Protein AF-A0A8C6ATQ6-F1 (afdb_monomer_lite)

Radius of gyration: 20.23 Å; chains: 1; bounding box: 56×22×51 Å

Organism: Monodon monoceros (NCBI:txid40151)

pLDDT: mean 91.62, std 9.99, range [46.78, 97.81]

Secondary structure (DSSP, 8-state):
-HHHHHHHHHHHHHHHHHHHHHHHHHHHHHHHHHHH-HHHHHHHHHH-HHHHHHHHHHHHHTT--SHHHHHHHHHHHTT-

InterPro domains:
  IPR037764 Protein CEBPZOS [PTHR38001] (3-80)

Foldseek 3Di:
DVVVVVVVVVVVVVVVVVVVVVVVVVVVVLLVCLVPPLVSLVVCCVVPVPVSVVSQVVVVVVVDDDPVVVSVVVVVVVVD

Sequence (80 aa):
LHRSKKKKKKKIFKGVLLAELVGMFGEYFFFKKMNTSQGFRQTMSKKFPFILEVHYKSIEHSGMYGIREQDPEKWLNGKN

Structure (mmCIF, N/CA/C/O backbone):
data_AF-A0A8C6ATQ6-F1
#
_entry.id   AF-A0A8C6ATQ6-F1
#
loop_
_atom_site.group_PDB
_atom_site.id
_atom_site.type_symbol
_atom_site.label_atom_id
_atom_site.label_alt_id
_atom_site.label_comp_id
_atom_site.label_asym_id
_atom_site.label_entity_id
_atom_site.label_seq_id
_atom_site.pdbx_PDB_ins_code
_atom_site.Cartn_x
_atom_site.Cartn_y
_atom_site.Cartn_z
_atom_site.occupancy
_atom_site.B_iso_or_equiv
_atom_site.auth_seq_id
_atom_site.auth_comp_id
_atom_site.auth_asym_id
_atom_site.auth_atom_id
_atom_site.pdbx_PDB_model_num
ATOM 1 N N . LEU A 1 1 ? -32.594 11.712 34.369 1.00 63.66 1 LEU A N 1
ATOM 2 C CA . LEU A 1 1 ? -31.720 10.612 33.869 1.00 63.66 1 LEU A CA 1
ATOM 3 C C . LEU A 1 1 ? -31.752 10.407 32.335 1.00 63.66 1 LEU A C 1
ATOM 5 O O . LEU A 1 1 ? -30.694 10.343 31.713 1.00 63.66 1 LEU A O 1
ATOM 9 N N . HIS A 1 2 ? -32.934 10.345 31.702 1.00 63.59 2 HIS A N 1
ATOM 10 C CA . HIS A 1 2 ? -33.118 10.008 30.272 1.00 63.59 2 HIS A CA 1
ATOM 11 C C . HIS A 1 2 ? -32.406 10.970 29.286 1.00 63.59 2 HIS A C 1
ATOM 13 O O . HIS A 1 2 ? -31.722 10.549 28.351 1.00 63.59 2 HIS A O 1
ATOM 19 N N . ARG A 1 3 ? -32.467 12.284 29.555 1.00 66.12 3 ARG A N 1
ATOM 20 C CA . ARG A 1 3 ? -31.843 13.340 28.731 1.00 66.12 3 ARG A CA 1
ATOM 21 C C . ARG A 1 3 ? -30.303 13.305 28.746 1.00 66.12 3 ARG A C 1
ATOM 23 O O . ARG A 1 3 ? -29.677 13.664 27.753 1.00 66.12 3 ARG A O 1
ATOM 30 N N . SER A 1 4 ? -29.688 12.822 29.832 1.00 70.62 4 SER A N 1
ATOM 31 C CA . SER A 1 4 ? -28.226 12.672 29.951 1.00 70.62 4 SER A CA 1
ATOM 32 C C . SER A 1 4 ? -27.707 11.475 29.141 1.00 70.62 4 SER A C 1
ATOM 34 O O . SER A 1 4 ? -26.746 11.610 28.380 1.00 70.62 4 SER A O 1
ATOM 36 N N . LYS A 1 5 ? -28.413 10.332 29.183 1.00 75.25 5 LYS A N 1
ATOM 37 C CA . LYS A 1 5 ? -28.089 9.148 28.362 1.00 75.25 5 LYS A CA 1
ATOM 38 C C . LYS A 1 5 ? -28.150 9.459 26.857 1.00 75.25 5 LYS A C 1
ATOM 40 O O . LYS A 1 5 ? -27.251 9.063 26.119 1.00 75.25 5 LYS A O 1
ATOM 45 N N . LYS A 1 6 ? -29.141 10.243 26.408 1.00 76.94 6 LYS A N 1
ATOM 46 C CA . LYS A 1 6 ? -29.270 10.684 25.002 1.00 76.94 6 LYS A CA 1
ATOM 47 C C . LYS A 1 6 ? -28.091 11.559 24.542 1.00 76.94 6 LYS A C 1
ATOM 49 O O . LYS A 1 6 ? -27.589 11.379 23.436 1.00 76.94 6 LYS A O 1
ATOM 54 N N . LYS A 1 7 ? -27.597 12.461 25.402 1.00 81.06 7 LYS A N 1
ATOM 55 C CA . LYS A 1 7 ? -26.412 13.294 25.112 1.00 81.06 7 LYS A CA 1
ATOM 56 C C . LYS A 1 7 ? -25.128 12.464 24.988 1.00 81.06 7 LYS A C 1
ATOM 58 O O . LYS A 1 7 ? -24.347 12.716 24.075 1.00 81.06 7 LYS A O 1
ATOM 63 N N . LYS A 1 8 ? -24.928 11.465 25.860 1.00 84.12 8 LYS A N 1
ATOM 64 C CA . LYS A 1 8 ? -23.771 10.552 25.791 1.00 84.12 8 LYS A CA 1
ATOM 65 C C . LYS A 1 8 ? -23.768 9.740 24.491 1.00 84.12 8 LYS A C 1
ATOM 67 O O . LYS A 1 8 ? -22.771 9.761 23.778 1.00 84.12 8 LYS A O 1
ATOM 72 N N . LYS A 1 9 ? -24.906 9.138 24.123 1.00 91.25 9 LYS A N 1
ATOM 73 C CA . LYS A 1 9 ? -25.055 8.403 22.851 1.00 91.25 9 LYS A CA 1
ATOM 74 C C . LYS A 1 9 ? -24.735 9.275 21.629 1.00 91.25 9 LYS A C 1
ATOM 76 O O . LYS A 1 9 ? -24.002 8.840 20.752 1.00 91.25 9 LYS A O 1
ATOM 81 N N . LYS A 1 10 ? -25.200 10.533 21.604 1.00 92.00 10 LYS A N 1
ATOM 82 C CA . LYS A 1 10 ? -24.908 11.477 20.508 1.00 92.00 10 LYS A CA 1
ATOM 83 C C . LYS A 1 10 ? -23.414 11.806 20.377 1.00 92.00 10 LYS A C 1
ATOM 85 O O . LYS A 1 10 ? -22.943 11.990 19.261 1.00 92.00 10 LYS A O 1
ATOM 90 N N . LYS A 1 11 ? -22.672 11.893 21.488 1.00 92.81 11 LYS A N 1
ATOM 91 C CA . LYS A 1 11 ? -21.213 12.110 21.457 1.00 92.81 11 LYS A CA 1
ATOM 92 C C . LYS A 1 11 ? -20.468 10.894 20.906 1.00 92.81 11 LYS A C 1
ATOM 94 O O . LYS A 1 11 ? -19.611 11.072 20.053 1.00 92.81 11 LYS A O 1
ATOM 99 N N . ILE A 1 12 ? -20.836 9.689 21.347 1.00 95.75 12 ILE A N 1
ATOM 100 C CA . ILE A 1 12 ? -20.230 8.441 20.858 1.00 95.75 12 ILE A CA 1
ATOM 101 C C . ILE A 1 12 ? -20.480 8.288 19.357 1.00 95.75 12 ILE A C 1
ATOM 103 O O . ILE A 1 12 ? -19.537 8.099 18.604 1.00 95.75 12 ILE A O 1
ATOM 107 N N . PHE A 1 13 ? -21.725 8.481 18.912 1.00 95.38 13 PHE A N 1
ATOM 108 C CA . PHE A 1 13 ? -22.080 8.408 17.494 1.00 95.38 13 PHE A CA 1
ATOM 109 C C . PHE A 1 13 ? -21.263 9.377 16.626 1.00 95.38 13 PHE A C 1
ATOM 111 O O . PHE A 1 13 ? -20.736 8.987 15.593 1.00 95.38 13 PHE A O 1
ATOM 118 N N . LYS A 1 14 ? -21.085 10.629 17.071 1.00 96.00 14 LYS A N 1
ATOM 119 C CA . LYS A 1 14 ? -20.219 11.590 16.371 1.00 96.00 14 LYS A CA 1
ATOM 120 C C . LYS A 1 14 ? -18.753 11.151 16.324 1.00 96.00 14 LYS A C 1
ATOM 122 O O . LYS A 1 14 ? -18.094 11.399 15.324 1.00 96.00 14 LYS A O 1
ATOM 127 N N . GLY A 1 15 ? -18.251 10.539 17.395 1.00 97.31 15 GLY A N 1
ATOM 128 C CA . GLY A 1 15 ? -16.894 9.996 17.432 1.00 97.31 15 GLY A CA 1
ATOM 129 C C . GLY A 1 15 ? -16.700 8.875 16.413 1.00 97.31 15 GLY A C 1
ATOM 130 O O . GLY A 1 15 ? -15.716 8.894 15.685 1.00 97.31 15 GLY A O 1
ATOM 131 N N . VAL A 1 16 ? -17.671 7.961 16.310 1.00 97.69 16 VAL A N 1
ATOM 132 C CA . VAL A 1 16 ? -17.661 6.881 15.310 1.00 97.69 16 VAL A CA 1
ATOM 133 C C . VAL A 1 16 ? -17.677 7.452 13.892 1.00 97.69 16 VAL A C 1
ATOM 135 O O . VAL A 1 16 ? -16.809 7.102 13.105 1.00 97.69 16 VAL A O 1
ATOM 138 N N . LEU A 1 17 ? -18.564 8.410 13.599 1.00 97.75 17 LEU A N 1
ATOM 139 C CA . LEU A 1 17 ? -18.606 9.063 12.284 1.00 97.75 17 LEU A CA 1
ATOM 140 C C . LEU A 1 17 ? -17.280 9.742 11.910 1.00 97.75 17 LEU A C 1
ATOM 142 O O . LEU A 1 17 ? -16.832 9.650 10.772 1.00 97.75 17 LEU A O 1
ATOM 146 N N . LEU A 1 18 ? -16.635 10.430 12.858 1.00 97.81 18 LEU A N 1
ATOM 147 C CA . LEU A 1 18 ? -15.329 11.046 12.608 1.00 97.81 18 LEU A CA 1
ATOM 148 C C . LEU A 1 18 ? -14.245 9.992 12.356 1.00 97.81 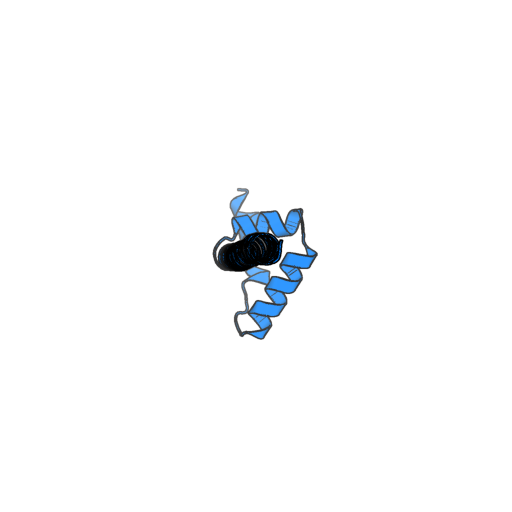18 LEU A C 1
ATOM 150 O O . LEU A 1 18 ? -13.412 10.189 11.477 1.00 97.81 18 LEU A O 1
ATOM 154 N N . ALA A 1 19 ? -14.265 8.880 13.093 1.00 97.81 19 ALA A N 1
ATOM 155 C CA . ALA A 1 19 ? -13.323 7.785 12.889 1.00 97.81 19 ALA A CA 1
ATOM 156 C C . ALA A 1 19 ? -13.497 7.125 11.510 1.00 97.81 19 ALA A C 1
ATOM 158 O O . ALA A 1 19 ? -12.501 6.882 10.833 1.00 97.81 19 ALA A O 1
ATOM 159 N N . GLU A 1 20 ? -14.737 6.904 11.062 1.00 97.31 20 GLU A N 1
ATOM 160 C CA . GLU A 1 20 ? -15.036 6.379 9.721 1.00 97.31 20 GLU A CA 1
ATOM 161 C C . GLU A 1 20 ? -14.529 7.311 8.617 1.00 97.31 20 GLU A C 1
ATOM 163 O O . GLU A 1 20 ? -13.867 6.858 7.683 1.00 97.31 20 GLU A O 1
ATOM 168 N N . LEU A 1 21 ? -14.766 8.622 8.749 1.00 97.19 21 LEU A N 1
ATOM 169 C CA . LEU A 1 21 ? -14.253 9.609 7.797 1.00 97.19 21 LEU A CA 1
ATOM 170 C C . LEU A 1 21 ? -12.723 9.580 7.739 1.00 97.19 21 LEU A C 1
ATOM 172 O O . LEU A 1 21 ? -12.153 9.526 6.653 1.00 97.19 21 LEU A O 1
ATOM 176 N N . VAL A 1 22 ? -12.048 9.571 8.892 1.00 97.62 22 VAL A N 1
ATOM 177 C CA . VAL A 1 22 ? -10.580 9.493 8.955 1.00 97.62 22 VAL A CA 1
ATOM 178 C C . VAL A 1 22 ? -10.064 8.207 8.305 1.00 97.62 22 VAL A C 1
ATOM 180 O O . VAL A 1 22 ? -9.092 8.269 7.553 1.00 97.62 22 VAL A O 1
ATOM 183 N N . GLY A 1 23 ? -10.724 7.070 8.538 1.00 97.12 23 GLY A N 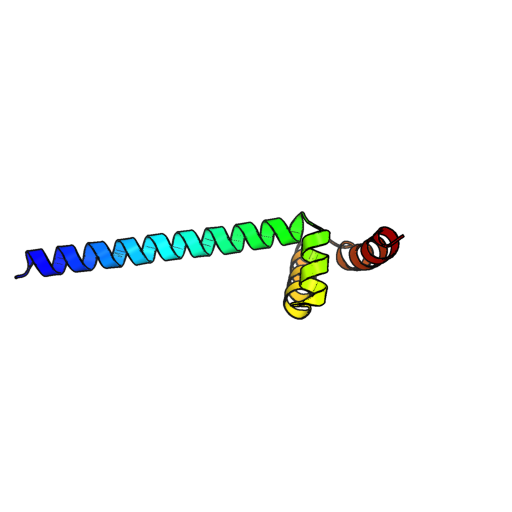1
ATOM 184 C CA . GLY A 1 23 ? -10.394 5.800 7.890 1.00 97.12 23 GLY A CA 1
ATOM 185 C C . GLY A 1 23 ? -10.485 5.887 6.365 1.00 97.12 23 GLY A C 1
ATOM 186 O O . GLY A 1 23 ? -9.510 5.589 5.677 1.00 97.12 23 GLY A O 1
ATOM 187 N N . MET A 1 24 ? -11.606 6.395 5.845 1.00 96.38 24 MET A N 1
ATOM 188 C CA . MET A 1 24 ? -11.834 6.568 4.405 1.00 96.38 24 MET A CA 1
ATOM 189 C C . MET A 1 24 ? -10.807 7.511 3.761 1.00 96.38 24 MET A C 1
ATOM 191 O O . MET A 1 24 ? -10.261 7.210 2.699 1.00 96.38 24 MET A O 1
ATOM 195 N N . PHE A 1 25 ? -10.496 8.637 4.411 1.00 96.19 25 PHE A N 1
ATOM 196 C CA . PHE A 1 25 ? -9.465 9.558 3.927 1.00 96.19 25 PHE A CA 1
ATOM 197 C C . PHE A 1 25 ? -8.071 8.925 3.944 1.00 96.19 25 PHE A C 1
ATOM 199 O O . PHE A 1 25 ? -7.297 9.147 3.011 1.00 96.19 25 PHE A O 1
ATOM 206 N N . GLY A 1 26 ? -7.751 8.137 4.973 1.00 96.31 26 GLY A N 1
ATOM 207 C CA . GLY A 1 26 ? -6.482 7.422 5.082 1.00 96.31 26 GLY A CA 1
ATOM 208 C C . GLY A 1 26 ? -6.293 6.415 3.951 1.00 96.31 26 GLY A C 1
ATOM 209 O O . GLY A 1 26 ? -5.259 6.430 3.283 1.00 96.31 26 GLY A O 1
ATOM 210 N N . GLU A 1 27 ? -7.309 5.596 3.688 1.00 95.31 27 GLU A N 1
ATOM 211 C CA . GLU A 1 27 ? -7.293 4.615 2.604 1.00 95.31 27 GLU A CA 1
ATOM 212 C C . GLU A 1 27 ? -7.216 5.291 1.227 1.00 95.31 27 GLU A C 1
ATOM 214 O O . GLU A 1 27 ? -6.348 4.951 0.421 1.00 95.31 27 GLU A O 1
ATOM 219 N N . TYR A 1 28 ? -8.031 6.322 0.976 1.00 95.31 28 TYR A N 1
ATOM 220 C CA . TYR A 1 28 ? -7.976 7.078 -0.278 1.00 95.31 28 TYR A CA 1
ATOM 221 C C . TYR A 1 28 ? -6.604 7.724 -0.504 1.00 95.31 28 TYR A C 1
ATOM 223 O O . TYR A 1 28 ? -6.034 7.620 -1.592 1.00 95.31 28 TYR A O 1
ATOM 231 N N . PHE A 1 29 ? -6.042 8.376 0.519 1.00 94.75 29 PHE A N 1
ATOM 232 C CA . PHE A 1 29 ? -4.717 8.983 0.427 1.00 94.75 29 PHE A CA 1
ATOM 233 C C . PHE A 1 29 ? -3.640 7.932 0.151 1.00 94.75 29 PHE A C 1
ATOM 235 O O . PHE A 1 29 ? -2.768 8.149 -0.694 1.00 94.75 29 PHE A O 1
ATOM 242 N N . PHE A 1 30 ? -3.718 6.788 0.829 1.00 94.94 30 PHE A N 1
ATOM 243 C CA . PHE A 1 30 ? -2.802 5.675 0.640 1.00 94.94 30 PHE A CA 1
ATOM 244 C C . PHE A 1 30 ? -2.853 5.132 -0.794 1.00 94.94 30 PHE A C 1
ATOM 246 O O . PHE A 1 30 ? -1.818 5.087 -1.462 1.00 94.94 30 PHE A O 1
ATOM 253 N N . PHE A 1 31 ? -4.042 4.806 -1.311 1.00 92.50 31 PHE A N 1
ATOM 254 C CA . PHE A 1 31 ? -4.209 4.329 -2.687 1.00 92.50 31 PHE A CA 1
ATOM 255 C C . PHE A 1 31 ? -3.772 5.366 -3.715 1.00 92.50 31 PHE A C 1
ATOM 257 O O . PHE A 1 31 ? -3.049 5.038 -4.658 1.00 92.50 31 PHE A O 1
ATOM 264 N N . LYS A 1 32 ? -4.139 6.636 -3.514 1.00 94.94 32 LYS A N 1
ATOM 265 C CA . LYS A 1 32 ? -3.698 7.729 -4.383 1.00 94.94 32 LYS A CA 1
ATOM 266 C C . LYS A 1 32 ? -2.174 7.798 -4.438 1.00 94.94 32 LYS A C 1
ATOM 268 O O . LYS A 1 32 ? -1.616 7.969 -5.517 1.00 94.94 32 LYS A O 1
ATOM 273 N N . LYS A 1 33 ? -1.497 7.638 -3.297 1.00 96.00 33 LYS A N 1
ATOM 274 C CA . LYS A 1 33 ? -0.035 7.683 -3.218 1.00 96.00 33 LYS A CA 1
ATOM 275 C C . LYS A 1 33 ? 0.630 6.454 -3.838 1.00 96.00 33 LYS A C 1
ATOM 277 O O . LYS A 1 33 ? 1.646 6.619 -4.506 1.00 96.00 33 LYS A O 1
ATOM 282 N N . MET A 1 34 ? 0.045 5.264 -3.688 1.00 95.38 34 MET A N 1
ATOM 283 C CA . MET A 1 34 ? 0.469 4.056 -4.412 1.00 95.38 34 MET A CA 1
ATOM 284 C C . MET A 1 34 ? 0.386 4.249 -5.925 1.00 95.38 34 MET A C 1
ATOM 286 O O . MET A 1 34 ? 1.332 3.911 -6.629 1.00 95.38 34 MET A O 1
ATOM 290 N N . ASN A 1 35 ? -0.692 4.856 -6.425 1.00 94.25 35 ASN A N 1
ATOM 291 C CA . ASN A 1 35 ? -0.887 5.030 -7.862 1.00 94.25 35 ASN A CA 1
ATOM 292 C C . ASN A 1 35 ? 0.068 6.079 -8.465 1.00 94.25 35 ASN A C 1
ATOM 294 O O . ASN A 1 35 ? 0.619 5.886 -9.546 1.00 94.25 35 ASN A O 1
ATOM 298 N N . THR A 1 36 ? 0.321 7.183 -7.755 1.00 94.25 36 THR A N 1
ATOM 299 C CA . THR A 1 36 ? 1.078 8.317 -8.316 1.00 94.25 36 THR A CA 1
ATOM 300 C C . THR A 1 36 ? 2.569 8.315 -7.995 1.00 94.25 36 THR A C 1
ATOM 302 O O . THR A 1 36 ? 3.347 8.887 -8.755 1.00 94.25 36 THR A O 1
ATOM 305 N N . SER A 1 37 ? 3.002 7.711 -6.884 1.00 95.19 37 SER A N 1
ATOM 306 C CA . SER A 1 37 ? 4.376 7.850 -6.398 1.00 95.19 37 SER A CA 1
ATOM 307 C C . SER A 1 37 ? 5.168 6.556 -6.518 1.00 95.19 37 SER A C 1
ATOM 309 O O . SER A 1 37 ? 5.032 5.629 -5.719 1.00 95.19 37 SER A O 1
ATOM 311 N N . GLN A 1 38 ? 6.104 6.549 -7.461 1.00 94.38 38 GLN A N 1
ATOM 312 C CA . GLN A 1 38 ? 7.049 5.452 -7.622 1.00 94.38 38 GLN A CA 1
ATOM 313 C C . GLN A 1 38 ? 7.939 5.235 -6.386 1.00 94.38 38 GLN A C 1
ATOM 315 O O . GLN A 1 38 ? 8.173 4.097 -5.988 1.00 94.38 38 GLN A O 1
ATOM 320 N N . GLY A 1 39 ? 8.418 6.304 -5.741 1.00 95.12 39 GLY A N 1
ATOM 321 C CA . GLY A 1 39 ? 9.225 6.184 -4.518 1.00 95.12 39 GLY A CA 1
ATOM 322 C C . GLY A 1 39 ? 8.435 5.596 -3.342 1.00 95.12 39 GLY A C 1
ATOM 323 O O . GLY A 1 39 ? 8.975 4.852 -2.517 1.00 95.12 39 GLY A O 1
ATOM 324 N N . PHE A 1 40 ? 7.127 5.864 -3.286 1.00 96.06 40 PHE A N 1
ATOM 325 C CA . PHE A 1 40 ? 6.254 5.226 -2.307 1.00 96.06 40 PHE A CA 1
ATOM 326 C C . PHE A 1 40 ? 6.109 3.728 -2.586 1.00 96.06 40 PHE A C 1
ATOM 328 O O . PHE A 1 40 ? 6.313 2.928 -1.672 1.00 96.06 40 PHE A O 1
ATOM 335 N N . ARG A 1 41 ? 5.877 3.337 -3.846 1.00 96.94 41 ARG A N 1
ATOM 336 C CA . ARG A 1 41 ? 5.882 1.922 -4.251 1.00 96.94 41 ARG A CA 1
ATOM 337 C C . ARG A 1 41 ? 7.225 1.245 -3.966 1.00 96.94 41 ARG A C 1
ATOM 339 O O . ARG A 1 41 ? 7.229 0.128 -3.465 1.00 96.94 41 ARG A O 1
ATOM 346 N N . GLN A 1 42 ? 8.354 1.938 -4.129 1.00 96.56 42 GLN A N 1
ATOM 347 C CA . GLN A 1 42 ? 9.678 1.423 -3.749 1.00 96.56 42 GLN A CA 1
ATOM 348 C C . GLN A 1 42 ? 9.817 1.193 -2.239 1.00 96.56 42 GLN A C 1
ATOM 350 O O . GLN A 1 42 ? 10.481 0.266 -1.782 1.00 96.56 42 GLN A O 1
ATOM 355 N N . THR A 1 43 ? 9.220 2.061 -1.428 1.00 96.56 43 THR A N 1
ATOM 356 C CA . THR A 1 43 ? 9.218 1.878 0.027 1.00 96.56 43 THR A CA 1
ATOM 357 C C . THR A 1 43 ? 8.338 0.690 0.410 1.00 96.56 43 THR A C 1
ATOM 359 O O . THR A 1 43 ? 8.715 -0.113 1.264 1.00 96.56 43 THR A O 1
ATOM 362 N N . MET A 1 44 ? 7.190 0.548 -0.253 1.00 96.38 44 MET A N 1
ATOM 363 C CA . MET A 1 44 ? 6.265 -0.565 -0.060 1.00 96.38 44 MET A CA 1
ATOM 364 C C . MET A 1 44 ? 6.856 -1.894 -0.523 1.00 96.38 44 MET A C 1
ATOM 366 O O . MET A 1 44 ? 6.671 -2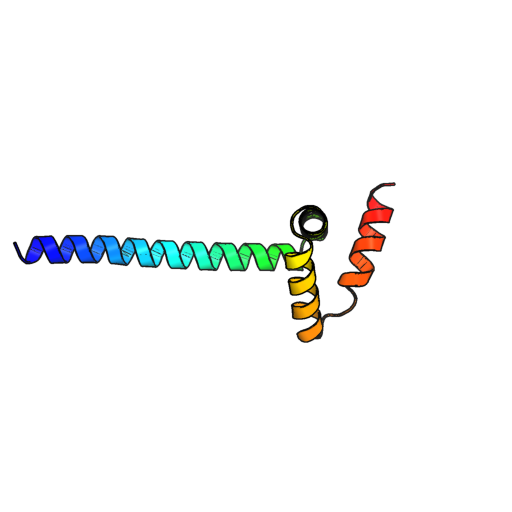.884 0.171 1.00 96.38 44 MET A O 1
ATOM 370 N N . SER A 1 45 ? 7.643 -1.927 -1.602 1.00 96.06 45 SER A N 1
ATOM 371 C CA . SER A 1 45 ? 8.320 -3.156 -2.035 1.00 96.06 45 SER A CA 1
ATOM 372 C C . SER A 1 45 ? 9.293 -3.675 -0.976 1.00 96.06 45 SER A C 1
ATOM 374 O O . SER A 1 45 ? 9.422 -4.882 -0.800 1.00 96.06 45 SER A O 1
ATOM 376 N N . LYS A 1 46 ? 9.920 -2.770 -0.213 1.00 95.94 46 LYS A N 1
ATOM 377 C CA . LYS A 1 46 ? 10.838 -3.118 0.881 1.00 95.94 46 LYS A CA 1
ATOM 378 C C . LYS A 1 46 ? 10.121 -3.484 2.181 1.00 95.94 46 LYS A C 1
ATOM 380 O O . LYS A 1 46 ? 10.561 -4.392 2.875 1.00 95.94 46 LYS A O 1
ATOM 385 N N . LYS A 1 47 ? 9.065 -2.750 2.552 1.00 97.00 47 LYS A N 1
ATOM 386 C CA . LYS A 1 47 ? 8.392 -2.909 3.857 1.00 97.00 47 LYS A CA 1
ATOM 387 C C . LYS A 1 47 ? 7.207 -3.871 3.828 1.00 97.00 47 LYS A C 1
ATOM 389 O O . LYS A 1 47 ? 6.997 -4.604 4.785 1.00 97.00 47 LYS A O 1
ATOM 394 N N . PHE A 1 48 ? 6.425 -3.841 2.755 1.00 96.62 48 PHE A N 1
ATOM 395 C CA . PHE A 1 48 ? 5.149 -4.545 2.625 1.00 96.62 48 PHE A CA 1
ATOM 396 C C . PHE A 1 48 ? 4.958 -5.091 1.196 1.00 96.62 48 PHE A C 1
ATOM 398 O O . PHE A 1 48 ? 4.019 -4.689 0.499 1.00 96.62 48 PHE A O 1
ATOM 405 N N . PRO A 1 49 ? 5.830 -6.010 0.737 1.00 95.81 49 PRO A N 1
ATOM 406 C CA . PRO A 1 49 ? 5.831 -6.486 -0.649 1.00 95.81 49 PRO 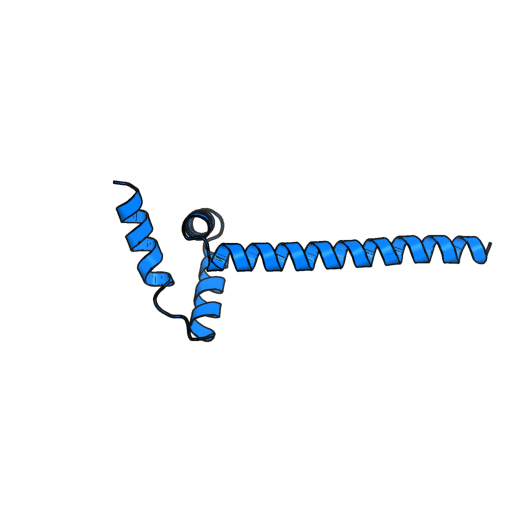A CA 1
ATOM 407 C C . PRO A 1 49 ? 4.498 -7.119 -1.065 1.00 95.81 49 PRO A C 1
ATOM 409 O O . PRO A 1 49 ? 4.045 -6.917 -2.185 1.00 95.81 49 PRO A O 1
ATOM 412 N N . PHE A 1 50 ? 3.821 -7.813 -0.147 1.00 97.06 50 PHE A N 1
ATOM 413 C CA . PHE A 1 50 ? 2.517 -8.419 -0.418 1.00 97.06 50 PHE A CA 1
ATOM 414 C C . PHE A 1 50 ? 1.423 -7.382 -0.717 1.00 97.06 50 PHE A C 1
ATOM 416 O O . PHE A 1 50 ? 0.632 -7.565 -1.637 1.00 97.06 50 PHE A O 1
ATOM 423 N N . ILE A 1 51 ? 1.395 -6.262 0.016 1.00 95.75 51 ILE A N 1
ATOM 424 C CA . ILE A 1 51 ? 0.413 -5.190 -0.219 1.00 95.75 51 ILE A CA 1
ATOM 425 C C . ILE A 1 51 ? 0.657 -4.539 -1.584 1.00 95.75 51 ILE A C 1
ATOM 427 O O . ILE A 1 51 ? -0.289 -4.236 -2.310 1.00 95.75 51 ILE A O 1
ATOM 431 N N . LEU A 1 52 ? 1.927 -4.353 -1.951 1.00 97.00 52 LEU A N 1
ATOM 432 C CA . LEU A 1 52 ? 2.290 -3.843 -3.267 1.00 97.00 52 LEU A CA 1
ATOM 433 C C . LEU A 1 52 ? 1.881 -4.805 -4.393 1.00 97.00 52 LEU A C 1
ATOM 435 O O . LEU A 1 52 ? 1.338 -4.356 -5.396 1.00 97.00 52 LEU A O 1
ATOM 439 N N . GLU A 1 53 ? 2.082 -6.109 -4.213 1.00 96.88 53 GLU A N 1
ATOM 440 C CA . GLU A 1 53 ? 1.668 -7.133 -5.179 1.00 96.88 53 GLU A CA 1
ATOM 441 C C . GLU A 1 53 ? 0.148 -7.132 -5.398 1.00 96.88 53 GLU A C 1
ATOM 443 O O . GLU A 1 53 ? -0.319 -7.178 -6.535 1.00 96.88 53 GLU A O 1
ATOM 448 N N . VAL A 1 54 ? -0.638 -7.033 -4.319 1.00 96.88 54 VAL A N 1
ATOM 449 C CA . VAL A 1 54 ? -2.100 -6.903 -4.415 1.00 96.88 54 VAL A CA 1
ATOM 450 C C . VAL A 1 54 ? -2.477 -5.627 -5.164 1.00 96.88 54 VAL A C 1
ATOM 452 O O . VAL A 1 54 ? -3.344 -5.672 -6.030 1.00 96.88 54 VAL A O 1
ATOM 455 N N . HIS A 1 55 ? -1.808 -4.504 -4.889 1.00 96.00 55 HIS A N 1
ATOM 456 C CA . HIS A 1 55 ? -2.046 -3.264 -5.625 1.00 96.00 55 HIS A CA 1
ATOM 457 C C . HIS A 1 55 ? -1.782 -3.424 -7.127 1.00 96.00 55 HIS A C 1
ATOM 459 O O . HIS A 1 55 ? -2.644 -3.031 -7.910 1.00 96.00 55 HIS A O 1
ATOM 465 N N . TYR A 1 56 ? -0.655 -4.030 -7.524 1.00 97.38 56 TYR A N 1
ATOM 466 C CA . TYR A 1 56 ? -0.352 -4.290 -8.935 1.00 97.38 56 TYR A CA 1
ATOM 467 C C . TYR A 1 56 ? -1.430 -5.135 -9.604 1.00 97.38 56 TYR A C 1
ATOM 469 O O . TYR A 1 56 ? -1.989 -4.718 -10.614 1.00 97.38 56 TYR A O 1
ATOM 477 N N . LYS A 1 57 ? -1.813 -6.258 -8.991 1.00 96.94 57 LYS A N 1
ATOM 478 C CA . LYS A 1 57 ? -2.879 -7.114 -9.528 1.00 96.94 57 LYS A CA 1
ATOM 479 C C . LYS A 1 57 ? -4.205 -6.374 -9.667 1.00 96.94 57 LYS A C 1
ATOM 481 O O . LYS A 1 57 ? -4.902 -6.559 -10.658 1.00 96.94 57 LYS A O 1
ATOM 486 N N . SER A 1 58 ? -4.554 -5.521 -8.706 1.00 95.19 58 SER A N 1
ATOM 487 C CA . SER A 1 58 ? -5.787 -4.732 -8.764 1.00 95.19 58 SER A CA 1
ATOM 488 C C . SER A 1 58 ? -5.779 -3.714 -9.907 1.00 95.19 58 SER A C 1
ATOM 490 O O . SER A 1 58 ? -6.788 -3.578 -10.598 1.00 95.19 58 SER A O 1
ATOM 492 N N . ILE A 1 59 ? -4.666 -3.009 -10.139 1.00 95.19 59 ILE A N 1
ATOM 493 C CA . ILE A 1 59 ? -4.591 -2.040 -11.246 1.00 95.19 59 ILE A CA 1
ATOM 494 C C . ILE A 1 59 ? -4.514 -2.736 -12.612 1.00 95.19 59 ILE A C 1
ATOM 496 O O . ILE A 1 59 ? -5.173 -2.296 -13.552 1.00 95.19 59 ILE A O 1
ATOM 500 N N . GLU A 1 60 ? -3.815 -3.866 -12.707 1.00 96.62 60 GLU A N 1
ATOM 501 C CA . GLU A 1 60 ? -3.784 -4.712 -13.905 1.00 96.62 60 GLU A CA 1
ATOM 502 C C . GLU A 1 60 ? -5.183 -5.254 -14.216 1.00 96.62 60 GLU A C 1
ATOM 504 O O . GLU A 1 60 ? -5.625 -5.224 -15.360 1.00 96.62 60 GLU A O 1
ATOM 509 N N . HIS A 1 61 ? -5.935 -5.670 -13.193 1.00 96.69 61 HIS A N 1
ATOM 510 C CA . HIS A 1 61 ? -7.327 -6.089 -13.351 1.00 96.69 61 HIS A CA 1
ATOM 511 C C . HIS A 1 61 ? -8.231 -4.951 -13.850 1.00 96.69 61 HIS A C 1
ATOM 513 O O . HIS A 1 61 ? -9.181 -5.199 -14.586 1.00 96.69 61 HIS A O 1
ATOM 519 N N . SER A 1 62 ? 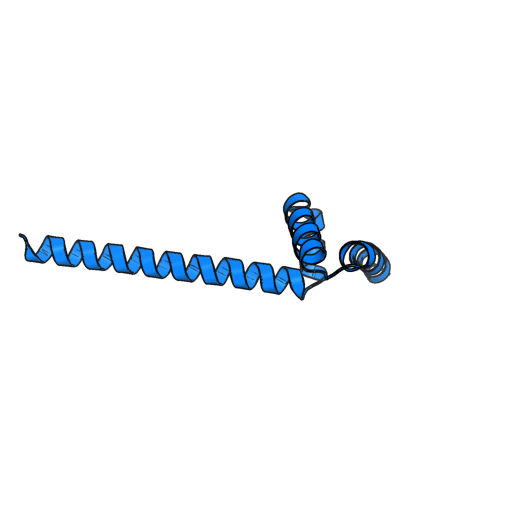-7.912 -3.698 -13.511 1.00 94.69 62 SER A N 1
ATOM 520 C CA . SER A 1 62 ? -8.588 -2.513 -14.062 1.00 94.69 62 SER A CA 1
ATOM 521 C C . SER A 1 62 ? -8.112 -2.099 -15.465 1.00 94.69 62 SER A C 1
ATOM 523 O O . SER A 1 62 ? -8.592 -1.100 -15.996 1.00 94.69 62 SER A O 1
ATOM 525 N N . GLY A 1 63 ? -7.183 -2.848 -16.071 1.00 96.00 63 GLY A N 1
ATOM 526 C CA . GLY A 1 63 ? -6.663 -2.618 -17.422 1.00 96.00 63 GLY A CA 1
ATOM 527 C C . GLY A 1 63 ? -5.391 -1.767 -17.496 1.00 96.00 63 GLY A C 1
ATOM 528 O O . GLY A 1 63 ? -4.933 -1.447 -18.591 1.00 96.00 63 GLY A O 1
ATOM 529 N N . MET A 1 64 ? -4.802 -1.394 -16.357 1.00 93.19 64 MET A N 1
ATOM 530 C CA . MET A 1 64 ? -3.571 -0.600 -16.292 1.00 93.19 64 MET A CA 1
ATOM 531 C C . MET A 1 64 ? -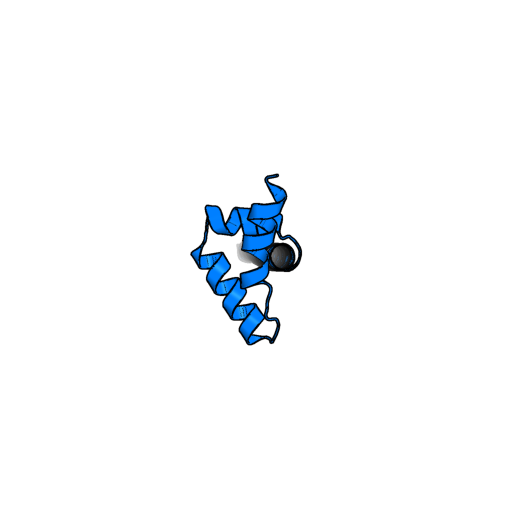2.353 -1.516 -16.116 1.00 93.19 64 MET A C 1
ATOM 533 O O . MET A 1 64 ? -1.972 -1.849 -14.995 1.00 93.19 64 MET A O 1
ATOM 537 N N . TYR A 1 65 ? -1.736 -1.909 -17.230 1.00 94.56 65 TYR A N 1
ATOM 538 C CA . TYR A 1 65 ? -0.576 -2.810 -17.261 1.00 94.56 65 TYR A CA 1
ATOM 539 C C . TYR A 1 65 ? 0.762 -2.056 -17.353 1.00 94.56 65 TYR A C 1
ATOM 541 O O . TYR A 1 65 ? 0.802 -0.854 -17.623 1.00 94.56 65 TYR A O 1
ATOM 549 N N . GLY A 1 66 ? 1.879 -2.756 -17.135 1.00 93.94 66 GLY A N 1
ATOM 550 C CA . GLY A 1 66 ? 3.231 -2.227 -17.357 1.00 93.94 66 GLY A CA 1
ATOM 551 C C . GLY A 1 66 ? 3.879 -1.559 -16.141 1.00 93.94 66 GLY A C 1
ATOM 552 O O . GLY A 1 66 ? 5.101 -1.443 -16.080 1.00 93.94 66 GLY A O 1
ATOM 553 N N . ILE A 1 67 ? 3.098 -1.104 -15.152 1.00 94.06 67 ILE A N 1
ATOM 554 C CA . ILE A 1 67 ? 3.658 -0.412 -13.973 1.00 94.06 67 ILE A CA 1
ATOM 555 C C . ILE A 1 67 ? 4.515 -1.371 -13.140 1.00 94.06 67 ILE A C 1
ATOM 557 O O . ILE A 1 67 ? 5.563 -0.975 -12.628 1.00 94.06 67 ILE A O 1
ATOM 561 N N . ARG A 1 68 ? 4.088 -2.632 -13.032 1.00 94.94 68 ARG A N 1
ATOM 562 C CA . ARG A 1 68 ? 4.783 -3.665 -12.268 1.00 94.94 68 ARG A CA 1
ATOM 563 C C . ARG A 1 68 ? 6.180 -3.948 -12.814 1.00 94.94 68 ARG A C 1
ATOM 565 O O . ARG A 1 68 ? 7.105 -4.066 -12.014 1.00 94.94 68 ARG A O 1
ATOM 572 N N . GLU A 1 69 ? 6.340 -4.050 -14.134 1.00 94.25 69 GLU A N 1
ATOM 573 C CA . GLU A 1 69 ? 7.641 -4.304 -14.761 1.00 94.25 69 GLU A CA 1
ATOM 574 C C . GLU A 1 69 ? 8.532 -3.054 -14.780 1.00 94.25 69 GLU A C 1
ATOM 576 O O . GLU A 1 69 ? 9.729 -3.142 -14.514 1.00 94.25 69 GLU A O 1
ATOM 581 N N . GLN A 1 70 ? 7.954 -1.874 -15.026 1.00 94.06 70 GLN A N 1
ATOM 582 C CA . GLN A 1 70 ? 8.714 -0.620 -15.124 1.00 94.06 70 GLN A CA 1
ATOM 583 C C . GLN A 1 70 ? 9.301 -0.146 -13.791 1.00 94.06 70 GLN A C 1
ATOM 585 O O . GLN A 1 70 ? 10.307 0.569 -13.767 1.00 94.06 70 GLN A O 1
ATOM 590 N N . ASP A 1 71 ? 8.642 -0.450 -12.674 1.00 94.88 71 ASP A N 1
ATOM 591 C CA . ASP A 1 71 ? 9.058 0.046 -11.365 1.00 94.88 71 ASP A CA 1
ATOM 592 C C . ASP A 1 71 ? 10.440 -0.489 -10.937 1.00 94.88 71 ASP A C 1
ATOM 594 O O . ASP A 1 71 ? 11.300 0.336 -10.618 1.00 94.88 71 ASP A O 1
ATOM 598 N N . PRO A 1 72 ? 10.720 -1.809 -10.986 1.00 92.56 72 PRO A N 1
ATOM 599 C CA . PRO A 1 72 ? 12.051 -2.359 -10.733 1.00 92.56 72 PRO A CA 1
ATOM 600 C C . PRO A 1 72 ? 13.155 -1.744 -11.598 1.00 92.56 72 PRO A C 1
ATOM 602 O O . PRO A 1 72 ? 14.193 -1.361 -11.059 1.00 92.56 72 PRO A O 1
ATOM 605 N N . GLU A 1 73 ? 12.929 -1.592 -12.906 1.00 92.25 73 GLU A N 1
ATOM 606 C CA . GLU A 1 73 ? 13.910 -0.996 -13.825 1.00 92.25 73 GLU A CA 1
ATOM 607 C C . GLU A 1 73 ? 14.259 0.439 -13.418 1.00 92.25 73 GLU A C 1
ATOM 609 O O . GLU A 1 73 ? 15.427 0.796 -13.258 1.00 92.25 73 GLU A O 1
ATOM 614 N N . LYS A 1 74 ? 13.240 1.263 -13.161 1.00 92.81 74 LYS A N 1
ATOM 615 C CA . LYS A 1 74 ? 13.418 2.655 -12.726 1.00 92.81 74 LYS A CA 1
ATOM 616 C C . LYS A 1 74 ? 14.075 2.750 -11.346 1.00 92.81 74 LYS A C 1
ATOM 618 O O . LYS A 1 74 ? 14.880 3.649 -11.114 1.00 92.81 74 LYS A O 1
ATOM 623 N N . TRP A 1 75 ? 13.781 1.828 -10.428 1.00 93.38 75 TRP A N 1
ATOM 624 C CA . TRP A 1 75 ? 14.424 1.782 -9.111 1.00 93.38 75 TRP A CA 1
ATOM 625 C C . TRP A 1 75 ? 15.897 1.389 -9.162 1.00 93.38 75 TRP A C 1
ATOM 627 O O . TRP A 1 75 ? 16.644 1.780 -8.263 1.00 93.38 75 TRP A O 1
ATOM 637 N N . LEU A 1 76 ? 16.294 0.580 -10.145 1.00 88.19 76 LEU A N 1
ATOM 638 C CA . LEU A 1 76 ? 17.690 0.231 -10.392 1.00 88.19 76 LEU A CA 1
ATOM 639 C C . LEU A 1 76 ? 18.426 1.405 -11.044 1.00 88.19 76 LEU A C 1
ATOM 641 O O . LEU A 1 76 ? 19.485 1.789 -10.558 1.00 88.19 76 LEU A O 1
ATOM 645 N N . ASN A 1 77 ? 17.824 2.032 -12.057 1.00 82.81 77 ASN A N 1
ATOM 646 C CA . ASN A 1 77 ? 18.432 3.148 -12.785 1.00 82.81 77 ASN A CA 1
ATOM 647 C C . ASN A 1 77 ? 18.559 4.426 -11.941 1.00 82.81 77 ASN A C 1
ATOM 649 O O . ASN A 1 77 ? 19.529 5.153 -12.094 1.00 82.81 77 ASN A O 1
ATOM 653 N N . GLY A 1 78 ? 17.627 4.689 -11.020 1.00 71.31 78 GLY A N 1
ATOM 654 C CA . GLY A 1 78 ? 17.678 5.856 -10.126 1.00 71.31 78 GLY A CA 1
ATOM 655 C C . GLY A 1 78 ? 18.648 5.736 -8.942 1.00 71.31 78 GLY A C 1
ATOM 656 O O . GLY A 1 78 ? 18.617 6.584 -8.053 1.00 71.31 78 GLY A O 1
ATOM 657 N N . LYS A 1 79 ? 19.442 4.660 -8.869 1.00 60.19 79 LYS A N 1
ATOM 658 C CA . LYS A 1 79 ? 20.530 4.499 -7.888 1.00 60.19 79 LYS A CA 1
ATOM 659 C C . LYS A 1 79 ? 21.910 4.869 -8.448 1.00 60.19 79 LYS A C 1
ATOM 661 O O . LYS A 1 79 ? 22.856 4.881 -7.662 1.00 60.19 79 LYS A O 1
ATOM 666 N N . ASN A 1 80 ? 22.001 5.141 -9.751 1.00 46.78 80 ASN A N 1
ATOM 667 C CA . ASN A 1 80 ? 23.194 5.640 -10.440 1.00 46.78 80 ASN A CA 1
ATOM 668 C C . ASN A 1 80 ? 23.096 7.154 -10.639 1.00 46.78 80 ASN A C 1
ATOM 670 O O . ASN A 1 80 ? 24.170 7.789 -10.675 1.00 46.78 80 ASN A O 1
#